Protein AF-A0AAN6S2W6-F1 (afdb_monomer_lite)

Radius of gyration: 15.95 Å; chains: 1; bounding box: 46×33×33 Å

Structure (mmCIF, N/CA/C/O backbone):
data_AF-A0AAN6S2W6-F1
#
_entry.id   AF-A0AAN6S2W6-F1
#
loop_
_atom_site.group_PDB
_atom_site.id
_atom_site.type_symbol
_atom_site.label_atom_id
_atom_site.label_alt_id
_atom_site.label_comp_id
_atom_site.label_asym_id
_atom_site.label_entity_id
_atom_site.label_seq_id
_atom_site.pdbx_PDB_ins_code
_atom_site.Cartn_x
_atom_site.Cartn_y
_atom_site.Cartn_z
_atom_site.occupancy
_atom_site.B_iso_or_equiv
_atom_site.auth_seq_id
_atom_site.auth_comp_id
_atom_site.auth_asym_id
_atom_site.auth_atom_id
_atom_site.pdbx_PDB_model_num
ATOM 1 N N . ASP A 1 1 ? 25.307 -10.971 0.364 1.00 81.75 1 ASP A N 1
ATOM 2 C CA . ASP A 1 1 ? 24.710 -11.978 -0.545 1.00 81.75 1 ASP A CA 1
ATOM 3 C C . ASP A 1 1 ? 23.192 -12.125 -0.467 1.00 81.75 1 ASP A C 1
ATOM 5 O O . ASP A 1 1 ? 22.608 -12.411 -1.505 1.00 81.75 1 ASP A O 1
ATOM 9 N N . LYS A 1 2 ? 22.529 -11.879 0.680 1.00 91.19 2 LYS A N 1
ATOM 10 C CA . LYS A 1 2 ? 21.053 -11.946 0.783 1.00 91.19 2 LYS A CA 1
ATOM 11 C C . LYS A 1 2 ? 20.327 -11.049 -0.227 1.00 91.19 2 LYS A C 1
ATOM 13 O O . LYS A 1 2 ? 19.412 -11.521 -0.883 1.00 91.19 2 LYS A O 1
ATOM 18 N N . ASP A 1 3 ? 20.779 -9.812 -0.416 1.00 88.06 3 ASP A N 1
ATOM 19 C CA . ASP A 1 3 ? 20.114 -8.864 -1.325 1.00 88.06 3 ASP A CA 1
ATOM 20 C C . ASP A 1 3 ? 20.130 -9.340 -2.785 1.00 88.06 3 ASP A C 1
ATOM 22 O O . ASP A 1 3 ? 19.119 -9.271 -3.476 1.00 88.06 3 ASP A O 1
ATOM 26 N N . LYS A 1 4 ? 21.254 -9.918 -3.237 1.00 90.81 4 LYS A N 1
ATOM 27 C CA . LYS A 1 4 ? 21.369 -10.527 -4.575 1.00 90.81 4 LYS A CA 1
ATOM 28 C C . LYS A 1 4 ? 20.423 -11.718 -4.732 1.00 90.81 4 LYS A C 1
ATOM 30 O O . LYS A 1 4 ? 19.853 -11.927 -5.801 1.00 90.81 4 LYS A O 1
ATOM 35 N N . TRP A 1 5 ? 20.272 -12.505 -3.667 1.00 94.94 5 TRP A N 1
ATOM 36 C CA . TRP A 1 5 ? 19.363 -13.644 -3.659 1.00 94.94 5 TRP A CA 1
ATOM 37 C C . TRP A 1 5 ? 17.897 -13.198 -3.698 1.00 94.94 5 TRP A C 1
ATOM 39 O O . TRP A 1 5 ? 17.139 -13.737 -4.493 1.00 94.94 5 TRP A O 1
ATOM 49 N N . ILE A 1 6 ? 17.519 -12.162 -2.939 1.00 93.00 6 ILE A N 1
ATOM 50 C CA . ILE A 1 6 ? 16.176 -11.555 -2.983 1.00 93.00 6 ILE A CA 1
ATOM 51 C C . ILE A 1 6 ? 15.853 -11.048 -4.393 1.00 93.00 6 ILE A C 1
ATOM 53 O O . ILE A 1 6 ? 14.763 -11.306 -4.902 1.00 93.00 6 ILE A O 1
ATOM 57 N N . ASP A 1 7 ? 16.803 -10.373 -5.042 1.00 93.62 7 ASP A N 1
ATOM 58 C CA . ASP A 1 7 ? 16.626 -9.862 -6.405 1.00 93.62 7 ASP A CA 1
ATOM 59 C C . ASP A 1 7 ? 16.480 -10.989 -7.446 1.00 93.62 7 ASP A C 1
ATOM 61 O O . ASP A 1 7 ? 15.653 -10.911 -8.353 1.00 93.62 7 ASP A O 1
ATOM 65 N N . THR A 1 8 ? 17.213 -12.091 -7.271 1.00 95.62 8 THR A N 1
ATOM 66 C CA . THR A 1 8 ? 17.069 -13.281 -8.125 1.00 95.62 8 THR A CA 1
ATOM 67 C C . THR A 1 8 ? 15.720 -13.971 -7.900 1.00 95.62 8 THR A C 1
ATOM 69 O O . THR A 1 8 ? 15.013 -14.310 -8.853 1.00 95.62 8 THR A O 1
ATOM 72 N N . GLU A 1 9 ? 15.341 -14.181 -6.640 1.00 96.56 9 GLU A N 1
ATOM 73 C CA . GLU A 1 9 ? 14.134 -14.924 -6.281 1.00 96.56 9 GLU A CA 1
ATOM 74 C C . GLU A 1 9 ? 12.860 -14.174 -6.649 1.00 96.56 9 GLU A C 1
ATOM 76 O O . GLU A 1 9 ? 11.941 -14.797 -7.178 1.00 96.56 9 GLU A O 1
ATOM 81 N N . ARG A 1 10 ? 12.791 -12.848 -6.466 1.00 95.44 10 ARG A N 1
ATOM 82 C CA . ARG A 1 10 ? 11.589 -12.093 -6.864 1.00 95.44 10 ARG A CA 1
ATOM 83 C C . ARG A 1 10 ? 11.277 -12.264 -8.354 1.00 95.44 10 ARG A C 1
ATOM 85 O O . ARG A 1 10 ? 10.109 -12.361 -8.709 1.00 95.44 10 ARG A O 1
ATOM 92 N N . LEU A 1 11 ? 12.299 -12.350 -9.215 1.00 97.25 11 LEU A N 1
ATOM 93 C CA . LEU A 1 11 ? 12.127 -12.538 -10.659 1.00 97.25 11 LEU A CA 1
ATOM 94 C C . LEU A 1 11 ? 11.703 -13.969 -10.989 1.00 97.25 11 LEU A C 1
ATOM 96 O O . LEU A 1 11 ? 10.827 -14.175 -11.830 1.00 97.25 11 LEU A O 1
ATOM 100 N N . ARG A 1 12 ? 12.274 -14.960 -10.294 1.00 97.69 12 ARG A N 1
ATOM 101 C CA . ARG A 1 12 ? 11.858 -16.363 -10.417 1.00 97.69 12 ARG A CA 1
ATOM 102 C C . ARG A 1 12 ? 10.387 -16.538 -10.031 1.00 97.69 12 ARG A C 1
ATOM 104 O O . ARG A 1 12 ? 9.634 -17.132 -10.800 1.00 97.69 12 ARG A O 1
ATOM 111 N N . TRP A 1 13 ? 9.972 -16.000 -8.886 1.00 97.75 13 TRP A N 1
ATOM 112 C CA . TRP A 1 13 ? 8.587 -16.088 -8.419 1.00 97.75 13 TRP A CA 1
ATOM 113 C C . TRP A 1 13 ? 7.627 -15.287 -9.294 1.00 97.75 13 TRP A C 1
ATOM 115 O O . TRP A 1 13 ? 6.559 -15.791 -9.630 1.00 97.75 13 TRP A O 1
ATOM 125 N N . ALA A 1 14 ? 8.023 -14.094 -9.739 1.00 97.12 14 ALA A N 1
ATOM 126 C CA . ALA A 1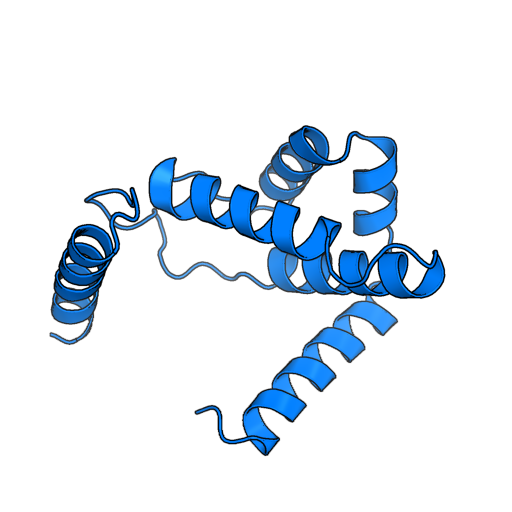 14 ? 7.236 -13.313 -10.685 1.00 97.12 14 ALA A CA 1
ATOM 127 C C . ALA A 1 14 ? 6.999 -14.071 -11.996 1.00 97.12 14 ALA A C 1
ATOM 129 O O . ALA A 1 14 ? 5.863 -14.159 -12.454 1.00 97.12 14 ALA A O 1
ATOM 130 N N . SER A 1 15 ? 8.040 -14.696 -12.556 1.00 97.50 15 SER A N 1
ATOM 131 C CA . SER A 1 15 ? 7.901 -15.537 -13.747 1.00 97.50 15 SER A CA 1
ATOM 132 C C . SER A 1 15 ? 7.017 -16.759 -13.493 1.00 97.50 15 SER A C 1
ATOM 134 O O . SER A 1 15 ? 6.203 -17.092 -14.351 1.00 97.50 15 SER A O 1
ATOM 136 N N . HIS A 1 16 ? 7.151 -17.413 -12.336 1.00 98.25 16 HIS A N 1
ATOM 137 C CA . HIS A 1 16 ? 6.365 -18.598 -11.989 1.00 98.25 16 HIS A CA 1
ATOM 138 C C . HIS A 1 16 ? 4.867 -18.292 -11.842 1.00 98.25 16 HIS A C 1
ATOM 140 O O . HIS A 1 16 ? 4.036 -19.051 -12.333 1.00 98.25 16 HIS A O 1
ATOM 146 N N . PHE A 1 17 ? 4.526 -17.173 -11.200 1.00 97.38 17 PHE A N 1
ATOM 147 C CA . PHE A 1 17 ? 3.141 -16.760 -10.955 1.00 97.38 17 PHE A CA 1
ATOM 148 C C . PHE A 1 17 ? 2.563 -15.834 -12.039 1.00 97.38 17 PHE A C 1
ATOM 150 O O . PHE A 1 17 ? 1.417 -15.410 -11.924 1.00 97.38 17 PHE A O 1
ATOM 157 N N . GLY A 1 18 ? 3.329 -15.506 -13.086 1.00 96.38 18 GLY A N 1
ATOM 158 C CA . GLY A 1 18 ? 2.884 -14.606 -14.155 1.00 96.38 18 GLY A CA 1
ATOM 159 C C . GLY A 1 18 ? 2.674 -13.155 -13.704 1.00 96.38 18 GLY A C 1
ATOM 160 O O . GLY A 1 18 ? 1.831 -12.458 -14.263 1.00 96.38 18 GLY A O 1
ATOM 161 N N . ILE A 1 19 ? 3.418 -12.693 -12.693 1.00 96.38 19 ILE A N 1
ATOM 162 C CA . ILE A 1 19 ? 3.331 -11.321 -12.175 1.00 96.38 19 ILE A CA 1
ATOM 163 C C . ILE A 1 19 ? 4.285 -10.414 -12.972 1.00 96.38 19 ILE A C 1
ATOM 165 O O . ILE A 1 19 ? 5.486 -10.687 -13.006 1.00 96.38 19 ILE A O 1
ATOM 169 N N . PRO A 1 20 ? 3.811 -9.316 -13.587 1.00 96.06 20 PRO A N 1
ATOM 170 C CA . PRO A 1 20 ? 4.594 -8.534 -14.548 1.00 96.06 20 PRO A CA 1
ATOM 171 C C . PRO A 1 20 ? 5.541 -7.505 -13.897 1.00 96.06 20 PRO A C 1
ATOM 173 O O . PRO A 1 20 ? 5.604 -6.364 -14.342 1.00 96.06 20 PRO A O 1
ATOM 176 N N . ILE A 1 21 ? 6.271 -7.858 -12.833 1.00 96.06 21 ILE A N 1
ATOM 177 C CA . ILE A 1 21 ? 7.196 -6.907 -12.181 1.00 96.06 21 ILE A CA 1
ATOM 178 C C . ILE A 1 21 ? 8.406 -6.579 -13.076 1.00 96.06 21 ILE A C 1
ATOM 180 O O . ILE A 1 21 ? 8.842 -7.413 -13.874 1.00 96.06 21 ILE A O 1
ATOM 184 N N . THR A 1 22 ? 9.001 -5.394 -12.915 1.00 95.62 22 THR A N 1
ATOM 185 C CA . THR A 1 22 ? 10.191 -4.990 -13.681 1.00 95.62 22 THR A CA 1
ATOM 186 C C . THR A 1 22 ? 11.431 -5.805 -13.343 1.00 95.62 22 THR A C 1
ATOM 188 O O . THR A 1 22 ? 11.599 -6.298 -12.223 1.00 95.62 22 THR A O 1
ATOM 191 N N . GLN A 1 23 ? 12.348 -5.903 -14.309 1.00 94.81 23 GLN A N 1
ATOM 192 C CA . GLN A 1 23 ? 13.636 -6.560 -14.100 1.00 94.81 23 GLN A CA 1
ATOM 193 C C . GLN A 1 23 ? 14.519 -5.809 -13.116 1.00 94.81 23 GLN A C 1
ATOM 195 O O . GLN A 1 23 ? 15.227 -6.454 -12.357 1.00 94.81 23 GLN A O 1
ATOM 200 N N . GLU A 1 24 ? 14.474 -4.481 -13.079 1.00 93.56 24 GLU A N 1
ATOM 201 C CA . GLU A 1 24 ? 15.203 -3.703 -12.084 1.00 93.56 24 GLU A CA 1
ATOM 202 C C . GLU A 1 24 ? 14.383 -3.532 -10.810 1.00 93.56 24 GLU A C 1
ATOM 204 O O . GLU A 1 24 ? 13.156 -3.394 -10.844 1.00 93.56 24 GLU A O 1
ATOM 209 N N . MET A 1 25 ? 15.085 -3.448 -9.681 1.00 90.25 25 MET A N 1
ATOM 210 C CA . MET A 1 25 ? 14.481 -2.991 -8.439 1.00 90.25 25 MET A CA 1
ATOM 211 C C . MET A 1 25 ? 13.920 -1.568 -8.602 1.00 90.25 25 MET A C 1
ATOM 213 O O . MET A 1 25 ? 14.514 -0.722 -9.296 1.00 90.25 25 MET A O 1
ATOM 217 N N . PRO A 1 26 ? 12.794 -1.256 -7.938 1.00 88.62 26 PRO A N 1
ATOM 218 C CA . PRO A 1 26 ? 12.352 0.119 -7.803 1.00 88.62 26 PRO A CA 1
ATOM 219 C C . PRO A 1 26 ? 13.467 0.989 -7.198 1.00 88.62 26 PRO A C 1
ATOM 221 O O . PRO A 1 26 ? 14.226 0.523 -6.340 1.00 88.62 26 PRO A O 1
ATOM 224 N N . PRO A 1 27 ? 13.601 2.253 -7.631 1.00 82.75 27 PRO A N 1
ATOM 225 C CA . PRO A 1 27 ? 14.604 3.146 -7.066 1.00 82.75 27 PRO A CA 1
ATOM 226 C C . PRO A 1 27 ? 14.384 3.321 -5.554 1.00 82.75 27 PRO A C 1
ATOM 228 O O . PRO A 1 27 ? 13.246 3.427 -5.094 1.00 82.75 27 PRO A O 1
ATOM 231 N N . ASN A 1 28 ? 15.481 3.381 -4.791 1.00 84.62 28 ASN A N 1
ATOM 232 C CA . ASN A 1 28 ? 15.491 3.540 -3.328 1.00 84.62 28 ASN A CA 1
ATOM 233 C C . ASN A 1 28 ? 14.758 2.428 -2.554 1.00 84.62 28 ASN A C 1
ATOM 235 O O . ASN A 1 28 ? 14.156 2.685 -1.512 1.00 84.62 28 ASN A O 1
ATOM 239 N N . PHE A 1 29 ? 14.782 1.194 -3.060 1.00 88.19 29 PHE A N 1
ATOM 240 C CA . PHE A 1 29 ? 14.177 0.063 -2.366 1.00 88.19 29 PHE A CA 1
ATOM 241 C C . PHE A 1 29 ? 14.997 -0.387 -1.134 1.00 88.19 29 PHE A C 1
ATOM 243 O O . PHE A 1 29 ? 16.212 -0.548 -1.262 1.00 88.19 29 PHE A O 1
ATOM 250 N N . PRO A 1 30 ? 14.354 -0.687 0.016 1.00 90.75 30 PRO A N 1
ATOM 251 C CA . PRO A 1 30 ? 12.931 -0.489 0.308 1.00 90.75 30 PRO A CA 1
ATOM 252 C C . PRO A 1 30 ? 12.628 0.954 0.773 1.00 90.75 30 PRO A C 1
ATOM 254 O O . PRO A 1 30 ? 13.336 1.479 1.635 1.00 90.75 30 PRO A O 1
ATOM 257 N N . PRO A 1 31 ? 11.560 1.601 0.266 1.00 94.69 31 PRO A N 1
ATOM 258 C CA . PRO A 1 31 ? 11.164 2.927 0.720 1.00 94.69 31 PRO A CA 1
ATOM 259 C C . PRO A 1 31 ? 10.372 2.858 2.032 1.00 94.69 31 PRO A C 1
ATOM 261 O O . PRO A 1 31 ? 9.741 1.851 2.352 1.00 94.69 31 PRO A O 1
ATOM 264 N N . LEU A 1 32 ? 10.317 3.974 2.762 1.00 95.50 32 LEU A N 1
ATOM 265 C CA . LEU A 1 32 ? 9.420 4.120 3.909 1.00 95.50 32 LEU A CA 1
ATOM 266 C C . LEU A 1 32 ? 7.958 4.206 3.433 1.00 95.50 32 LEU A C 1
ATOM 268 O O . LEU A 1 32 ? 7.540 5.215 2.871 1.00 95.50 32 LEU A O 1
ATOM 272 N N . THR A 1 33 ? 7.157 3.175 3.703 1.00 96.00 33 THR A N 1
ATOM 273 C CA . THR A 1 33 ? 5.757 3.063 3.240 1.00 96.00 33 THR A CA 1
ATOM 274 C C . THR A 1 33 ? 4.724 3.646 4.209 1.00 96.00 33 THR A C 1
ATOM 276 O O . THR A 1 33 ? 3.524 3.473 4.013 1.00 96.00 33 THR A O 1
ATOM 279 N N . LEU A 1 34 ? 5.152 4.365 5.252 1.00 95.62 34 LEU A N 1
ATOM 280 C CA . LEU A 1 34 ? 4.283 4.809 6.349 1.00 95.62 34 LEU A CA 1
ATOM 281 C C . LEU A 1 34 ? 3.039 5.584 5.879 1.00 95.62 34 LEU A C 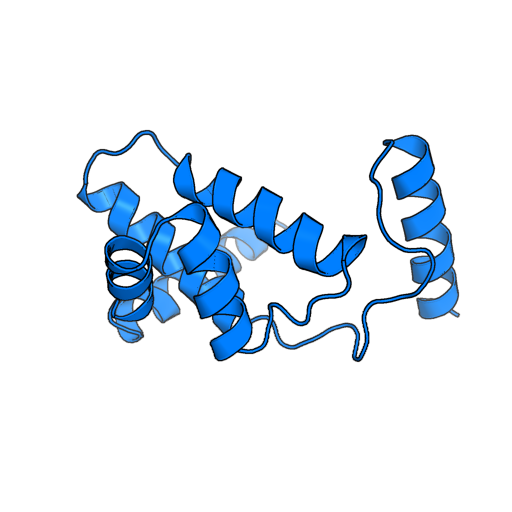1
ATOM 283 O O . LEU A 1 34 ? 1.956 5.380 6.426 1.00 95.62 34 LEU A O 1
ATOM 287 N N . HIS A 1 35 ? 3.182 6.456 4.876 1.00 94.56 35 HIS A N 1
ATOM 288 C CA . HIS A 1 35 ? 2.049 7.195 4.312 1.00 94.56 35 HIS A CA 1
ATOM 289 C C . HIS A 1 35 ? 1.059 6.264 3.612 1.00 94.56 35 HIS A C 1
ATOM 291 O O . HIS A 1 35 ? -0.122 6.315 3.930 1.00 94.56 35 HIS A O 1
ATOM 297 N N . VAL A 1 36 ? 1.544 5.348 2.767 1.00 97.25 36 VAL A N 1
ATOM 298 C CA . VAL A 1 36 ? 0.712 4.335 2.099 1.00 97.25 36 VAL A CA 1
ATOM 299 C C . VAL A 1 36 ? -0.061 3.513 3.127 1.00 97.25 36 VAL A C 1
ATOM 301 O O . VAL A 1 36 ? -1.282 3.427 3.051 1.00 97.25 36 VAL A O 1
ATOM 304 N N . MET A 1 37 ? 0.622 2.971 4.138 1.00 97.56 37 MET A N 1
ATOM 305 C CA . MET A 1 37 ? -0.011 2.099 5.133 1.00 97.56 37 MET A CA 1
ATOM 306 C C . MET A 1 37 ? -1.084 2.822 5.957 1.00 97.56 37 MET A C 1
ATOM 308 O O . MET A 1 37 ? -2.136 2.248 6.240 1.00 97.56 37 MET A O 1
ATOM 312 N N . ARG A 1 38 ? -0.860 4.096 6.309 1.00 97.31 38 ARG A N 1
ATOM 313 C CA . ARG A 1 38 ? -1.877 4.921 6.980 1.00 97.31 38 ARG A CA 1
ATOM 314 C C . ARG A 1 38 ? -3.060 5.216 6.065 1.00 97.31 38 ARG A C 1
ATOM 316 O O . ARG A 1 38 ? -4.193 5.086 6.507 1.00 97.31 38 ARG A O 1
ATOM 323 N N . THR A 1 39 ? -2.817 5.554 4.804 1.00 97.25 39 THR A N 1
ATOM 324 C CA . THR A 1 39 ? -3.879 5.809 3.823 1.00 97.25 39 THR A CA 1
ATOM 325 C C . THR A 1 39 ? -4.759 4.577 3.593 1.00 97.25 39 THR A C 1
ATOM 327 O O . THR A 1 39 ? -5.976 4.707 3.520 1.00 97.25 39 THR A O 1
ATOM 330 N N . LEU A 1 40 ? -4.181 3.371 3.567 1.00 97.00 40 LEU A N 1
ATOM 331 C CA . LEU A 1 40 ? -4.955 2.126 3.485 1.00 97.00 40 LEU A CA 1
ATOM 332 C C . LEU A 1 40 ? -5.795 1.874 4.751 1.00 97.00 40 LEU A C 1
ATOM 334 O O . LEU A 1 40 ? -6.943 1.451 4.642 1.00 97.00 40 LEU A O 1
ATOM 338 N N . CYS A 1 41 ? -5.268 2.191 5.940 1.00 96.69 41 CYS A N 1
ATOM 339 C CA . CYS A 1 41 ? -6.042 2.125 7.186 1.00 96.69 41 CYS A CA 1
ATOM 340 C C . CYS A 1 41 ? -7.186 3.155 7.216 1.00 96.69 41 CYS A C 1
ATOM 342 O O . CYS A 1 41 ? -8.264 2.844 7.711 1.00 96.69 41 CYS A O 1
ATOM 344 N N . ALA A 1 42 ? -6.966 4.363 6.688 1.00 96.12 42 ALA A N 1
ATOM 345 C CA . ALA A 1 42 ? -7.996 5.396 6.557 1.00 96.12 42 ALA A CA 1
ATOM 346 C C . ALA A 1 42 ? -9.124 4.961 5.618 1.00 96.12 42 ALA A C 1
ATOM 348 O O . ALA A 1 42 ? -10.300 5.077 5.955 1.00 96.12 42 ALA A O 1
ATOM 349 N N . LEU A 1 43 ? -8.763 4.372 4.478 1.00 95.19 43 LEU A N 1
ATOM 350 C CA . LEU A 1 43 ? -9.720 3.801 3.540 1.00 95.19 43 LEU A CA 1
ATOM 351 C C . LEU A 1 43 ? -10.559 2.696 4.202 1.00 95.19 43 LEU A C 1
ATOM 353 O O . LEU A 1 43 ? -11.784 2.742 4.129 1.00 95.19 43 LEU A O 1
ATOM 357 N N . GLU A 1 44 ? -9.926 1.742 4.895 1.00 93.00 44 GLU A N 1
ATOM 358 C CA . GLU A 1 44 ? -10.648 0.681 5.614 1.00 93.00 44 GLU A CA 1
ATOM 359 C C . GLU A 1 44 ? -11.572 1.255 6.703 1.00 93.00 44 GLU A C 1
ATOM 361 O O . GLU A 1 44 ? -12.697 0.782 6.881 1.00 93.00 44 GLU A O 1
ATOM 366 N N . HIS A 1 45 ? -11.120 2.293 7.415 1.00 91.62 45 HIS A N 1
ATOM 367 C CA . HIS A 1 45 ? -11.910 2.964 8.443 1.00 91.62 45 HIS A CA 1
ATOM 368 C C . HIS A 1 45 ? -13.191 3.588 7.870 1.00 91.62 45 HIS A C 1
ATOM 370 O O . HIS A 1 45 ? -14.271 3.367 8.419 1.00 91.62 45 HIS A O 1
ATOM 376 N N . LEU A 1 46 ? -13.088 4.302 6.747 1.00 91.75 46 LEU A N 1
ATOM 377 C CA . LEU A 1 46 ? -14.231 4.907 6.053 1.00 91.75 46 LEU A CA 1
ATOM 378 C C . LEU A 1 46 ? -15.205 3.858 5.497 1.00 91.75 46 LEU A C 1
ATOM 380 O O . LEU A 1 46 ? -16.427 4.004 5.604 1.00 91.75 46 LEU A O 1
ATOM 384 N N . ASP A 1 47 ? -14.683 2.774 4.926 1.00 91.12 47 ASP A N 1
ATOM 385 C CA . ASP A 1 47 ? -15.516 1.693 4.389 1.00 91.12 47 ASP A CA 1
ATOM 386 C C . ASP A 1 47 ? -16.312 0.997 5.503 1.00 91.12 47 ASP A C 1
ATOM 388 O O . ASP A 1 47 ? -17.497 0.703 5.334 1.00 91.12 47 ASP A O 1
ATOM 392 N N . ALA A 1 48 ? -15.698 0.810 6.677 1.00 87.25 48 ALA A N 1
ATOM 393 C CA . ALA A 1 48 ? -16.368 0.244 7.845 1.00 87.25 48 ALA A CA 1
ATOM 394 C C . ALA A 1 48 ? -17.519 1.124 8.368 1.00 87.25 48 ALA A C 1
ATOM 396 O O . ALA A 1 48 ? -18.497 0.592 8.893 1.00 87.25 48 ALA A O 1
ATOM 397 N N . GLN A 1 49 ? -17.429 2.450 8.220 1.00 84.38 49 GLN A N 1
ATOM 398 C CA . GLN A 1 49 ? -18.485 3.382 8.634 1.00 84.38 49 GLN A CA 1
ATOM 399 C C . GLN A 1 49 ? -19.639 3.477 7.624 1.00 84.38 49 GLN A C 1
ATOM 401 O O . GLN A 1 49 ? -20.785 3.688 8.015 1.00 84.38 49 GLN A O 1
ATOM 406 N N . SER A 1 50 ? -19.345 3.332 6.331 1.00 80.69 50 SER A N 1
ATOM 407 C CA . SER A 1 50 ? -20.306 3.553 5.238 1.00 80.69 50 SER A CA 1
ATOM 408 C C . SER A 1 50 ? -21.151 2.326 4.871 1.00 80.69 50 SER A C 1
ATOM 410 O O . SER A 1 50 ? -22.082 2.445 4.077 1.00 80.69 50 SER A O 1
ATOM 412 N N . GLY A 1 51 ? -20.855 1.147 5.431 1.00 74.06 51 GLY A N 1
ATOM 413 C CA . GLY A 1 51 ? -21.558 -0.100 5.094 1.00 74.06 51 GLY A CA 1
ATOM 414 C C . GLY A 1 51 ? -21.211 -0.654 3.706 1.00 74.06 51 GLY A C 1
ATOM 415 O O . GLY A 1 51 ? -21.907 -1.540 3.207 1.00 74.06 51 GLY A O 1
ATOM 416 N N . THR A 1 52 ? -20.142 -0.143 3.089 1.00 71.19 52 THR A N 1
ATOM 417 C CA . THR A 1 52 ? -19.579 -0.635 1.823 1.00 71.19 52 THR A CA 1
ATOM 418 C C . THR A 1 52 ? -19.154 -2.106 1.973 1.00 71.19 52 THR A C 1
ATOM 420 O O . THR A 1 52 ? -18.684 -2.487 3.054 1.00 71.19 52 THR A O 1
ATOM 423 N N . PRO A 1 53 ? -19.292 -2.964 0.935 1.00 71.25 53 PRO A N 1
ATOM 424 C CA . PRO A 1 53 ? -18.781 -4.330 0.975 1.00 71.25 53 PRO A CA 1
ATOM 425 C C . PRO A 1 53 ? -17.335 -4.367 1.465 1.00 71.25 53 PRO A C 1
ATOM 427 O O . PRO A 1 53 ? -16.479 -3.610 0.999 1.00 71.25 53 PRO A O 1
ATOM 430 N N . ARG A 1 54 ? -17.076 -5.243 2.441 1.00 74.00 54 ARG A N 1
ATOM 431 C CA . ARG A 1 54 ? -15.798 -5.282 3.151 1.00 74.00 54 ARG A CA 1
ATOM 432 C C . ARG A 1 54 ? -14.647 -5.390 2.144 1.00 74.00 54 ARG A C 1
ATOM 434 O O . ARG A 1 54 ? -14.572 -6.367 1.409 1.00 74.00 54 ARG A O 1
ATOM 441 N N . GLN A 1 55 ? -13.741 -4.414 2.181 1.00 85.25 55 GLN A N 1
ATOM 442 C CA . GLN A 1 55 ? -12.446 -4.404 1.488 1.00 85.25 55 GLN A CA 1
ATOM 443 C C . GLN A 1 55 ? -12.460 -4.198 -0.040 1.00 85.25 55 GLN A C 1
ATOM 445 O O . GLN A 1 55 ? -11.391 -4.286 -0.637 1.00 85.25 55 GLN A O 1
ATOM 450 N N . GLU A 1 56 ? -13.578 -3.852 -0.690 1.00 91.06 56 GLU A N 1
ATOM 451 C CA . GLU A 1 56 ? -13.582 -3.632 -2.153 1.00 91.06 56 GLU A CA 1
ATOM 452 C C . GLU A 1 56 ? -12.601 -2.524 -2.581 1.00 91.06 56 GLU A C 1
ATOM 454 O O . GLU A 1 56 ? -11.714 -2.742 -3.413 1.00 91.06 56 GLU A O 1
ATOM 459 N N . ARG A 1 57 ? -12.704 -1.334 -1.971 1.00 93.94 57 ARG A N 1
ATOM 460 C CA . ARG A 1 57 ? -11.789 -0.222 -2.272 1.00 93.94 57 ARG A CA 1
ATOM 461 C C . ARG A 1 57 ? -10.368 -0.533 -1.807 1.00 9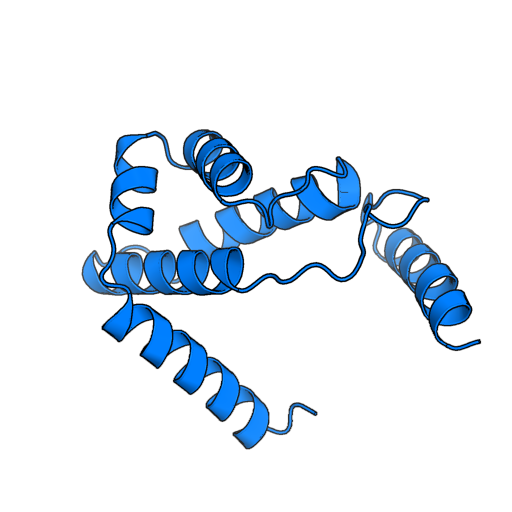3.94 57 ARG A C 1
ATOM 463 O O . ARG A 1 57 ? -9.420 -0.111 -2.462 1.00 93.94 57 ARG A O 1
ATOM 470 N N . LEU A 1 58 ? -10.204 -1.299 -0.726 1.00 95.38 58 LEU A N 1
ATOM 471 C CA . LEU A 1 58 ? -8.887 -1.682 -0.216 1.00 95.38 58 LEU A CA 1
ATOM 472 C C . LEU A 1 58 ? -8.147 -2.557 -1.231 1.00 95.38 58 LEU A C 1
ATOM 474 O O . LEU A 1 58 ? -7.005 -2.256 -1.573 1.00 95.38 58 LEU A O 1
ATOM 478 N N . VAL A 1 59 ? -8.810 -3.594 -1.750 1.00 95.69 59 VAL A N 1
ATOM 479 C CA . VAL A 1 59 ? -8.255 -4.482 -2.782 1.00 95.69 59 VAL A CA 1
ATOM 480 C C . VAL A 1 59 ? -7.929 -3.684 -4.041 1.00 95.69 59 VAL A C 1
ATOM 482 O O . VAL A 1 59 ? -6.807 -3.756 -4.533 1.00 95.69 59 VAL A O 1
ATOM 485 N N . ARG A 1 60 ? -8.846 -2.822 -4.498 1.00 96.31 60 ARG A N 1
ATOM 486 C CA . ARG A 1 60 ? -8.613 -1.972 -5.674 1.00 96.31 60 ARG A CA 1
ATOM 487 C C . ARG A 1 60 ? -7.428 -1.013 -5.497 1.00 96.31 60 ARG A C 1
ATOM 489 O O . ARG A 1 60 ? -6.685 -0.778 -6.449 1.00 96.31 60 ARG A O 1
ATOM 496 N N . ALA A 1 61 ? -7.238 -0.459 -4.298 1.00 97.62 61 ALA A N 1
ATOM 497 C CA . ALA A 1 61 ? -6.077 0.369 -3.981 1.00 97.62 61 ALA A CA 1
ATOM 498 C C . ALA A 1 61 ? -4.781 -0.453 -3.983 1.00 97.62 61 ALA A C 1
ATOM 500 O O . ALA A 1 61 ? -3.783 0.002 -4.537 1.00 97.62 61 ALA A O 1
ATOM 501 N N . LEU A 1 62 ? -4.790 -1.653 -3.396 1.00 97.56 62 LEU A N 1
ATOM 502 C CA . LEU A 1 62 ? -3.632 -2.547 -3.379 1.00 97.56 62 LEU A CA 1
ATOM 503 C C . LEU A 1 62 ? -3.230 -2.964 -4.797 1.00 97.56 62 LEU A C 1
ATOM 505 O O . LEU A 1 62 ? -2.074 -2.758 -5.160 1.00 97.56 62 LEU A O 1
ATOM 509 N N . ASP A 1 63 ? -4.168 -3.447 -5.613 1.00 97.19 63 ASP A N 1
ATOM 510 C CA . ASP A 1 63 ? -3.914 -3.843 -7.005 1.00 97.19 63 ASP A CA 1
ATOM 511 C C . ASP A 1 63 ? -3.266 -2.703 -7.798 1.00 97.19 63 ASP A C 1
ATOM 513 O O . ASP A 1 63 ? -2.230 -2.882 -8.446 1.00 97.19 63 ASP A O 1
ATOM 517 N N . HIS A 1 64 ? -3.837 -1.497 -7.687 1.00 98.12 64 HIS A N 1
ATOM 518 C CA . HIS A 1 64 ? -3.305 -0.311 -8.350 1.00 98.12 64 HIS A CA 1
ATOM 519 C C . HIS A 1 64 ? -1.905 0.035 -7.841 1.00 98.12 64 HIS A C 1
ATOM 521 O O . HIS A 1 64 ? -0.966 0.128 -8.626 1.00 98.12 64 HIS A O 1
ATOM 527 N N . LEU A 1 65 ? -1.720 0.199 -6.529 1.00 97.69 65 LEU A N 1
ATOM 528 C CA . LEU A 1 65 ? -0.447 0.656 -5.964 1.00 97.69 65 LEU A CA 1
ATOM 529 C C . LEU A 1 65 ? 0.688 -0.357 -6.164 1.00 97.69 65 LEU A C 1
ATOM 531 O O . LEU A 1 65 ? 1.822 0.064 -6.412 1.00 97.69 65 LEU A O 1
ATOM 535 N N . PHE A 1 66 ? 0.402 -1.663 -6.112 1.00 96.44 66 PHE A N 1
ATOM 536 C CA . PHE A 1 66 ? 1.382 -2.702 -6.432 1.00 96.44 66 PHE A CA 1
ATOM 537 C C . PHE A 1 66 ? 1.788 -2.652 -7.903 1.00 96.44 66 PHE A C 1
ATOM 539 O O . PHE A 1 66 ? 2.988 -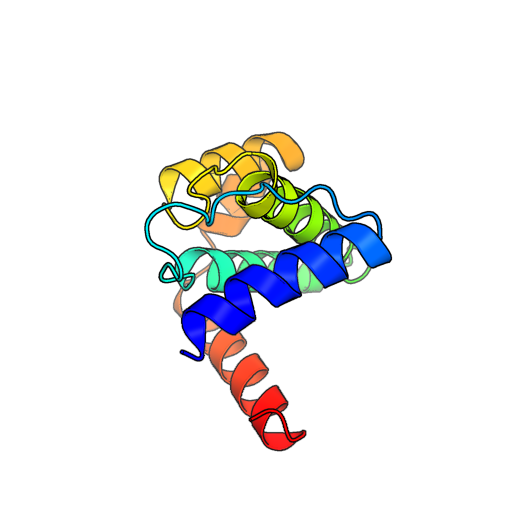2.663 -8.180 1.00 96.44 66 PHE A O 1
ATOM 546 N N . ALA A 1 67 ? 0.832 -2.531 -8.830 1.00 97.19 67 ALA A N 1
ATOM 547 C CA . ALA A 1 67 ? 1.139 -2.390 -10.252 1.00 97.19 67 ALA A CA 1
ATOM 548 C C . ALA A 1 67 ? 1.988 -1.135 -10.512 1.00 97.19 67 ALA A C 1
ATOM 550 O O . ALA A 1 67 ? 3.085 -1.219 -11.066 1.00 97.19 67 ALA A O 1
ATOM 551 N N . ARG A 1 68 ? 1.556 0.024 -10.005 1.00 97.12 68 ARG A N 1
ATOM 552 C CA . ARG A 1 68 ? 2.288 1.285 -10.190 1.00 97.12 68 ARG A CA 1
ATOM 553 C C . ARG A 1 68 ? 3.711 1.217 -9.633 1.00 97.12 68 ARG A C 1
ATOM 555 O O . ARG A 1 68 ? 4.632 1.738 -10.256 1.00 97.12 68 ARG A O 1
ATOM 562 N N . TYR A 1 69 ? 3.917 0.567 -8.489 1.00 96.12 69 TYR A N 1
ATOM 563 C CA . TYR A 1 69 ? 5.238 0.484 -7.870 1.00 96.12 69 TYR A CA 1
ATOM 564 C C . TYR A 1 69 ? 6.150 -0.568 -8.520 1.00 96.12 69 TYR A C 1
ATOM 566 O O . TYR A 1 69 ? 7.283 -0.254 -8.885 1.00 96.12 69 TYR A O 1
ATOM 574 N N . TRP A 1 70 ? 5.673 -1.806 -8.676 1.00 96.00 70 TRP A N 1
ATOM 575 C CA . TRP A 1 70 ? 6.493 -2.940 -9.121 1.00 96.00 70 TRP A CA 1
ATOM 576 C C . TRP A 1 70 ? 6.568 -3.115 -10.638 1.00 96.00 70 TRP A C 1
ATOM 578 O O . TRP A 1 70 ? 7.517 -3.737 -11.109 1.00 96.00 70 TRP A O 1
ATOM 588 N N . VAL A 1 71 ? 5.596 -2.597 -11.393 1.00 95.88 71 VAL A N 1
ATOM 589 C CA . VAL A 1 71 ? 5.530 -2.709 -12.864 1.00 95.88 71 VAL A CA 1
ATOM 590 C C . VAL A 1 71 ? 5.936 -1.392 -13.518 1.00 95.88 71 VAL A C 1
ATOM 592 O O . VAL A 1 71 ? 6.755 -1.371 -14.429 1.00 95.88 71 VAL A O 1
ATOM 595 N N . ASP A 1 72 ? 5.416 -0.273 -13.015 1.00 95.69 72 ASP A N 1
ATOM 596 C CA . ASP A 1 72 ? 5.647 1.038 -13.638 1.00 95.69 72 ASP A CA 1
ATOM 597 C C . ASP A 1 72 ? 6.755 1.855 -12.956 1.00 95.69 72 ASP A C 1
ATOM 599 O O . ASP A 1 72 ? 7.090 2.951 -13.409 1.00 95.69 72 ASP A O 1
ATOM 603 N N . ARG A 1 73 ? 7.330 1.339 -11.858 1.00 95.06 73 ARG A N 1
ATOM 604 C CA . ARG A 1 73 ? 8.406 1.977 -11.072 1.00 95.06 73 ARG A CA 1
ATOM 605 C C . ARG A 1 73 ? 8.056 3.388 -10.580 1.00 95.06 73 ARG A C 1
ATOM 607 O O . ARG A 1 73 ? 8.933 4.234 -10.391 1.00 95.06 73 ARG A O 1
ATOM 614 N N . VAL A 1 74 ? 6.772 3.641 -10.339 1.00 95.69 74 VAL A N 1
ATOM 615 C CA . VAL A 1 74 ? 6.246 4.910 -9.821 1.00 95.69 74 VAL A CA 1
ATOM 616 C C . VAL A 1 74 ? 6.498 4.992 -8.314 1.00 95.69 74 VAL A C 1
ATOM 618 O O . VAL A 1 74 ? 6.176 4.043 -7.598 1.00 95.69 74 VAL A O 1
ATOM 621 N N . PRO A 1 75 ? 7.018 6.110 -7.775 1.00 95.69 75 PRO A N 1
ATOM 622 C CA . PRO A 1 75 ? 7.346 6.233 -6.356 1.00 95.69 75 PRO A CA 1
ATOM 623 C C . PRO A 1 75 ? 6.096 6.513 -5.501 1.00 95.69 75 PRO A C 1
ATOM 625 O O . PRO A 1 75 ? 5.956 7.575 -4.901 1.00 95.69 75 PRO A O 1
ATOM 628 N N . THR A 1 76 ? 5.193 5.536 -5.404 1.00 96.12 76 THR A N 1
ATOM 629 C CA . THR A 1 76 ? 3.904 5.622 -4.685 1.00 96.12 76 THR A CA 1
ATOM 630 C C . THR A 1 76 ? 4.022 5.898 -3.181 1.00 96.12 76 THR A C 1
ATOM 632 O O . THR A 1 76 ? 3.034 6.238 -2.543 1.00 96.12 76 THR A O 1
ATOM 635 N N . HIS A 1 77 ? 5.219 5.792 -2.599 1.00 94.75 77 HIS A N 1
ATOM 636 C CA . HIS A 1 77 ? 5.493 6.179 -1.212 1.00 94.75 77 HIS A CA 1
ATOM 637 C C . HIS A 1 77 ? 5.558 7.703 -1.006 1.00 94.75 77 HIS A C 1
ATOM 639 O O . HIS A 1 77 ? 5.483 8.168 0.132 1.00 94.75 77 HIS A O 1
ATOM 645 N N . GLN A 1 78 ? 5.712 8.484 -2.080 1.00 96.00 78 GLN A N 1
ATOM 646 C CA . GLN A 1 78 ? 5.702 9.944 -2.014 1.00 96.00 78 GLN A CA 1
ATOM 647 C C . GLN A 1 78 ? 4.256 10.450 -1.883 1.00 96.00 78 GLN A C 1
ATOM 649 O O . GLN A 1 78 ? 3.429 10.074 -2.715 1.00 96.00 78 GLN A O 1
ATOM 654 N N . PRO A 1 79 ? 3.934 11.318 -0.903 1.00 95.56 79 PRO A N 1
ATOM 655 C CA . PRO A 1 79 ? 2.555 11.742 -0.635 1.00 95.56 79 PRO A CA 1
ATOM 656 C C . PRO A 1 79 ? 1.801 12.294 -1.851 1.00 95.56 79 PRO A C 1
ATOM 658 O O . PRO A 1 79 ? 0.667 11.894 -2.100 1.00 95.56 79 PRO A O 1
ATOM 661 N N . GLU A 1 80 ? 2.440 13.150 -2.652 1.00 97.25 80 GLU A N 1
ATOM 662 C CA . GLU A 1 80 ? 1.800 13.746 -3.835 1.00 97.25 80 GLU A CA 1
ATOM 663 C C . GLU A 1 80 ? 1.517 12.715 -4.932 1.00 97.25 80 GLU A C 1
ATOM 665 O O . GLU A 1 80 ? 0.477 12.752 -5.589 1.00 97.25 80 GLU A O 1
ATOM 670 N N . VAL A 1 81 ? 2.422 11.747 -5.101 1.00 97.56 81 VAL A N 1
ATOM 671 C CA . VAL A 1 81 ? 2.253 10.655 -6.064 1.00 97.56 81 VAL A CA 1
ATOM 672 C C . VAL A 1 81 ? 1.163 9.702 -5.588 1.00 97.56 81 VAL A C 1
ATOM 674 O O . VAL A 1 81 ? 0.313 9.313 -6.383 1.00 97.56 81 VAL A O 1
ATOM 677 N N . LEU A 1 82 ? 1.132 9.379 -4.292 1.00 97.88 82 LEU A N 1
ATOM 678 C CA . LEU A 1 82 ? 0.065 8.581 -3.691 1.00 97.88 82 LEU A CA 1
ATOM 679 C C . LEU A 1 82 ? -1.302 9.234 -3.912 1.00 97.88 82 LEU A C 1
ATOM 681 O O . LEU A 1 82 ? -2.214 8.571 -4.401 1.00 97.88 82 LEU A O 1
ATOM 685 N N . LYS A 1 83 ? -1.430 10.536 -3.619 1.00 98.19 83 LYS A N 1
ATOM 686 C CA . LYS A 1 83 ? -2.660 11.299 -3.865 1.00 98.19 83 LYS A CA 1
ATOM 687 C C . LYS A 1 83 ? -3.061 11.222 -5.336 1.00 98.19 83 LYS A C 1
ATOM 689 O O . LYS A 1 83 ? -4.190 10.852 -5.636 1.00 98.19 83 LYS A O 1
ATOM 694 N N . ALA A 1 84 ? -2.139 11.515 -6.253 1.00 98.50 84 ALA A N 1
ATOM 695 C CA . ALA A 1 84 ? -2.423 11.483 -7.685 1.00 98.50 84 ALA A CA 1
ATOM 696 C C . ALA A 1 84 ? -2.866 10.092 -8.172 1.00 98.50 84 ALA A C 1
ATOM 698 O O . ALA A 1 84 ? -3.786 9.993 -8.982 1.00 98.50 84 ALA A O 1
ATOM 699 N N . GLU A 1 85 ? -2.236 9.018 -7.691 1.00 98.44 85 GLU A N 1
ATOM 700 C CA . GLU A 1 85 ? -2.596 7.647 -8.063 1.00 98.44 85 GLU A CA 1
ATOM 701 C C . GLU A 1 85 ? -3.950 7.218 -7.473 1.00 98.44 85 GLU A C 1
ATOM 703 O O . GLU A 1 85 ? -4.739 6.594 -8.181 1.00 98.44 85 GLU A O 1
ATOM 708 N N . LEU A 1 86 ? -4.274 7.610 -6.237 1.00 98.31 86 LEU A N 1
ATOM 709 C CA . LEU A 1 86 ? -5.587 7.344 -5.634 1.00 98.31 86 LEU A CA 1
ATOM 710 C C . LEU A 1 86 ? -6.710 8.123 -6.326 1.00 98.31 86 LEU A C 1
ATOM 712 O O . LEU A 1 86 ? -7.758 7.545 -6.619 1.00 98.31 86 LEU A O 1
ATOM 716 N N . THR A 1 87 ? -6.467 9.383 -6.700 1.00 98.44 87 THR A N 1
ATOM 717 C CA . THR A 1 87 ? -7.431 10.194 -7.458 1.00 98.44 87 THR A CA 1
ATOM 718 C C . THR A 1 87 ? -7.811 9.539 -8.786 1.00 98.44 87 THR A C 1
ATOM 720 O O . THR A 1 87 ? -8.969 9.622 -9.190 1.00 98.44 87 THR A O 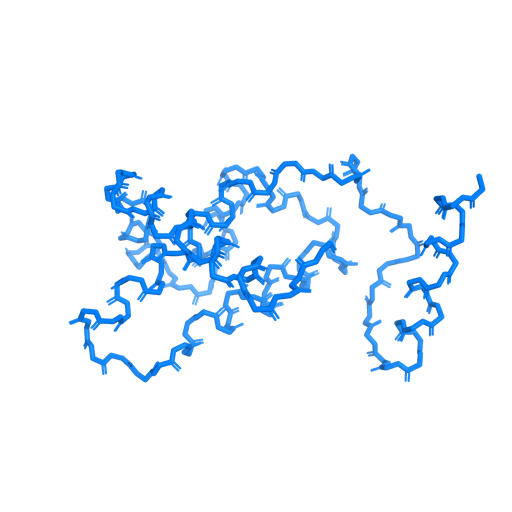1
ATOM 723 N N . LYS A 1 88 ? -6.890 8.835 -9.461 1.00 98.31 88 LYS A N 1
ATOM 724 C CA . LYS A 1 88 ? -7.205 8.120 -10.714 1.00 98.31 88 LYS A CA 1
ATOM 725 C C . LYS A 1 88 ? -8.224 6.999 -10.521 1.00 98.31 88 LYS A C 1
ATOM 727 O O . LYS A 1 88 ? -8.996 6.731 -11.438 1.00 98.31 88 LYS A O 1
ATOM 732 N N . ILE A 1 89 ? -8.215 6.328 -9.369 1.00 97.56 89 ILE A N 1
ATOM 733 C CA . ILE A 1 89 ? -9.085 5.172 -9.121 1.00 97.56 89 ILE A CA 1
ATOM 734 C C . ILE A 1 89 ? -10.352 5.539 -8.339 1.00 97.56 89 ILE A C 1
ATOM 736 O O . ILE A 1 89 ? -11.406 4.959 -8.598 1.00 97.56 89 ILE A O 1
ATOM 740 N N . PHE A 1 90 ? -10.301 6.520 -7.442 1.00 96.62 90 PHE A N 1
ATOM 741 C CA . PHE A 1 90 ? -11.438 6.889 -6.590 1.00 96.62 90 PHE A CA 1
ATOM 742 C C . PHE A 1 90 ? -12.057 8.249 -6.925 1.00 96.62 90 PHE A C 1
ATOM 744 O O . PHE A 1 90 ? -13.139 8.566 -6.439 1.00 96.62 90 PHE A O 1
ATOM 751 N N . GLY A 1 91 ? -11.413 9.046 -7.778 1.00 98.12 91 GLY A N 1
ATOM 752 C CA . GLY A 1 91 ? -11.791 10.438 -8.002 1.00 98.12 91 GLY A CA 1
ATOM 753 C C . GLY A 1 91 ? -11.321 11.355 -6.871 1.00 98.12 91 GLY A C 1
ATOM 754 O O . GLY A 1 91 ? -10.842 10.906 -5.827 1.00 98.12 91 GLY A O 1
ATOM 755 N N . THR A 1 92 ? -11.435 12.663 -7.102 1.00 97.69 92 THR A N 1
ATOM 756 C CA . THR A 1 92 ? -10.928 13.700 -6.191 1.00 97.69 92 THR A CA 1
ATOM 757 C C . THR A 1 92 ? -11.617 13.654 -4.832 1.00 97.69 92 THR A C 1
ATOM 759 O O . THR A 1 92 ? -10.936 13.523 -3.823 1.00 97.69 92 THR A O 1
ATOM 762 N N . GLU A 1 93 ? -12.952 13.671 -4.814 1.00 97.00 93 GLU A N 1
ATOM 763 C CA . GLU A 1 93 ? -13.749 13.752 -3.583 1.00 97.00 93 GLU A CA 1
ATOM 764 C C . GLU A 1 93 ? -13.433 12.606 -2.611 1.00 97.00 93 GLU A C 1
ATOM 766 O O . GLU A 1 93 ? -13.088 12.834 -1.456 1.00 97.00 93 GLU A O 1
ATOM 771 N N . GLN A 1 94 ? -13.469 11.360 -3.091 1.00 94.81 94 GLN A N 1
ATOM 772 C CA . GLN A 1 94 ? -13.177 10.202 -2.245 1.00 94.81 94 GLN A CA 1
ATOM 773 C C . GLN A 1 94 ? -11.718 10.162 -1.788 1.00 94.81 94 GLN A C 1
ATOM 775 O O . GLN A 1 94 ? -11.426 9.668 -0.701 1.00 94.81 94 GLN A O 1
ATOM 780 N N . THR A 1 95 ? -10.792 10.639 -2.622 1.00 97.56 95 THR A N 1
ATOM 781 C CA . THR A 1 95 ? -9.370 10.674 -2.267 1.00 97.56 95 THR A CA 1
ATOM 782 C C . THR A 1 95 ? -9.113 11.701 -1.175 1.00 97.56 95 THR A C 1
ATOM 784 O O . THR A 1 95 ? -8.370 11.416 -0.240 1.00 97.56 95 THR A O 1
ATOM 787 N N . GLU A 1 96 ? -9.744 12.870 -1.260 1.00 96.81 96 GLU A N 1
ATOM 788 C CA . GLU A 1 96 ? -9.666 13.901 -0.225 1.00 96.81 96 GLU A CA 1
ATOM 789 C C . GLU A 1 96 ? -10.242 13.391 1.094 1.00 96.81 96 GLU A C 1
ATOM 791 O O . GLU A 1 96 ? -9.538 13.442 2.098 1.00 96.81 96 GLU A O 1
ATOM 796 N N . GLN A 1 97 ? -11.413 12.746 1.072 1.00 95.38 97 GLN A N 1
ATOM 797 C CA . GLN A 1 97 ? -11.991 12.113 2.264 1.00 95.38 97 GLN A CA 1
ATOM 798 C C . GLN A 1 97 ? -11.024 11.127 2.937 1.00 95.38 97 GLN A C 1
ATOM 800 O O . GLN A 1 97 ? -10.840 11.181 4.148 1.00 95.38 97 GLN A O 1
ATOM 805 N N . ILE A 1 98 ? -10.358 10.252 2.169 1.00 95.69 98 ILE A N 1
ATOM 806 C CA . ILE A 1 98 ? -9.373 9.309 2.729 1.00 95.69 98 ILE A CA 1
ATOM 807 C C . ILE A 1 98 ? -8.182 10.050 3.358 1.00 95.69 98 ILE A C 1
ATOM 809 O O . ILE A 1 98 ? -7.676 9.638 4.402 1.00 95.69 98 ILE A O 1
ATOM 813 N N . LEU A 1 99 ? -7.676 11.096 2.701 1.00 95.06 99 LEU A N 1
ATOM 814 C CA . LEU A 1 99 ? -6.462 11.799 3.130 1.00 95.06 99 LEU A CA 1
ATOM 815 C C . LEU A 1 99 ? -6.701 12.783 4.285 1.00 95.06 99 LEU A C 1
ATOM 817 O O . LEU A 1 99 ? -5.748 13.114 4.992 1.00 95.06 99 LEU A O 1
ATOM 821 N N . GLU A 1 100 ? -7.941 13.230 4.479 1.00 95.19 100 GLU A N 1
ATOM 822 C CA . GLU A 1 100 ? -8.357 14.128 5.563 1.00 95.19 100 GLU A CA 1
ATOM 823 C C . GLU A 1 100 ? -8.703 13.391 6.866 1.00 95.19 100 GLU A C 1
ATOM 825 O O . GLU A 1 100 ? -8.891 14.034 7.904 1.00 95.19 100 GLU A O 1
ATOM 830 N N . GLU A 1 101 ? -8.727 12.053 6.850 1.00 94.69 101 GLU A N 1
ATOM 831 C CA . GLU A 1 101 ? -8.991 11.247 8.040 1.00 94.69 101 GLU A CA 1
ATOM 832 C C . GLU A 1 101 ? -8.042 11.598 9.207 1.00 94.69 101 GLU A C 1
ATOM 834 O O . GLU A 1 101 ? -6.819 11.705 9.028 1.00 94.69 101 GLU A O 1
ATOM 839 N N . PRO A 1 102 ? -8.559 11.739 10.445 1.00 91.44 102 PRO A N 1
ATOM 840 C CA . PRO A 1 102 ? -7.744 12.131 11.586 1.00 91.44 102 PRO A CA 1
ATOM 841 C C . PRO A 1 102 ? -6.571 11.172 11.837 1.00 91.44 102 PRO A C 1
ATOM 843 O O . PRO A 1 102 ? -6.739 9.988 12.135 1.00 91.44 102 PRO A O 1
ATOM 846 N N . VAL A 1 103 ? -5.346 11.706 11.825 1.00 91.69 103 VAL A N 1
ATOM 847 C CA . VAL A 1 103 ? -4.111 10.905 11.940 1.00 91.69 103 VAL A CA 1
ATOM 848 C C . VAL A 1 103 ? -4.057 10.054 13.217 1.00 91.69 103 VAL A C 1
ATOM 850 O O . VAL A 1 103 ? -3.460 8.980 13.208 1.00 91.69 103 VAL A O 1
ATOM 853 N N . GLY A 1 104 ? -4.658 10.510 14.322 1.00 94.00 104 GLY A N 1
ATOM 854 C CA . GLY A 1 104 ? -4.649 9.809 15.613 1.00 94.00 104 GLY A CA 1
ATOM 855 C C . GLY A 1 104 ? -5.284 8.410 15.549 1.00 94.00 104 GLY A C 1
ATOM 856 O O . GLY A 1 104 ? -4.566 7.423 15.741 1.00 94.00 104 GLY A O 1
ATOM 857 N N . PRO A 1 105 ? -6.594 8.308 15.255 1.00 93.56 105 PRO A N 1
ATOM 858 C CA . PRO A 1 105 ? -7.285 7.040 15.014 1.00 93.56 105 PRO A CA 1
ATOM 859 C C . PRO A 1 105 ? -6.581 6.138 13.994 1.00 93.56 105 PRO A C 1
ATOM 861 O O . PRO A 1 105 ? -6.356 4.961 14.270 1.00 93.56 105 PRO A O 1
ATOM 864 N N . ILE A 1 106 ? -6.148 6.695 12.861 1.00 96.44 106 ILE A N 1
ATOM 865 C CA . ILE A 1 106 ? -5.517 5.923 11.782 1.00 96.44 106 ILE A CA 1
ATOM 866 C C . ILE A 1 106 ? -4.155 5.358 12.195 1.00 96.44 106 ILE A C 1
ATOM 868 O O . ILE A 1 106 ? -3.848 4.192 11.937 1.00 96.44 106 ILE A O 1
ATOM 872 N N . LYS A 1 107 ? -3.334 6.151 12.892 1.00 96.75 107 LYS A N 1
ATOM 873 C CA . LYS A 1 107 ? -2.063 5.681 13.458 1.00 96.75 107 LYS A CA 1
ATOM 874 C C . LYS A 1 107 ? -2.300 4.551 14.457 1.00 96.75 107 LYS A C 1
ATOM 876 O O . LYS A 1 107 ? -1.563 3.569 14.423 1.00 96.75 107 LYS A O 1
ATOM 881 N N . LYS A 1 108 ? -3.291 4.700 15.341 1.00 96.56 108 LYS A N 1
ATOM 882 C CA . LYS A 1 108 ? -3.637 3.677 16.333 1.00 96.56 108 LYS A CA 1
ATOM 883 C C . LYS A 1 108 ? -4.057 2.375 15.646 1.00 96.56 108 LYS A C 1
ATOM 885 O O . LYS A 1 108 ? -3.505 1.333 15.974 1.00 96.56 108 LYS A O 1
ATOM 890 N N . LYS A 1 109 ? -4.923 2.454 14.632 1.00 95.56 109 LYS A N 1
ATOM 891 C CA . LYS A 1 109 ? -5.368 1.295 13.845 1.00 95.56 109 LYS A CA 1
ATOM 892 C C . LYS A 1 109 ? -4.210 0.566 13.157 1.00 95.56 109 LYS A C 1
ATOM 894 O O . LYS A 1 109 ? -4.152 -0.658 13.200 1.00 95.56 109 LYS A O 1
ATOM 899 N N . LEU A 1 110 ? -3.264 1.302 12.565 1.00 97.75 110 LEU A N 1
ATOM 900 C CA . LEU A 1 110 ? -2.079 0.695 11.951 1.00 9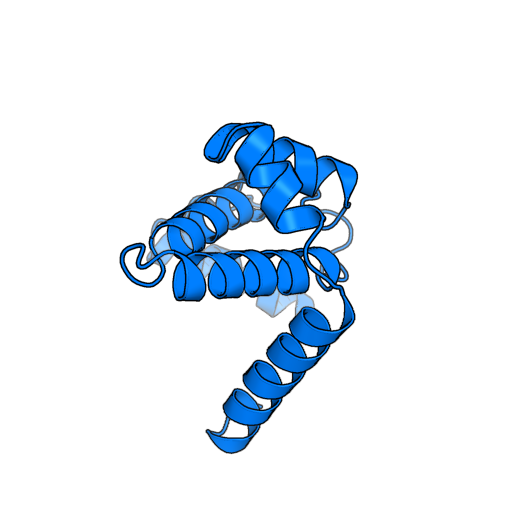7.75 110 LEU A CA 1
ATOM 901 C C . LEU A 1 110 ? -1.226 -0.067 12.981 1.00 97.75 110 LEU A C 1
ATOM 903 O O . LEU A 1 110 ? -0.756 -1.164 12.682 1.00 97.75 110 LEU A O 1
ATOM 907 N N . ILE A 1 111 ? -1.045 0.494 14.183 1.00 97.88 111 ILE A N 1
ATOM 908 C CA . ILE A 1 111 ? -0.315 -0.166 15.278 1.00 97.88 111 ILE A CA 1
ATOM 909 C C . ILE A 1 111 ? -1.050 -1.437 15.706 1.00 97.88 111 ILE A C 1
ATOM 911 O O . ILE A 1 111 ? -0.448 -2.500 15.697 1.00 97.88 111 ILE A O 1
ATOM 915 N N . GLU A 1 112 ? -2.354 -1.356 15.973 1.00 97.31 112 GLU A N 1
ATOM 916 C CA . GLU A 1 112 ? -3.165 -2.509 16.389 1.00 97.31 112 GLU A CA 1
ATOM 917 C C . GLU A 1 112 ? -3.140 -3.647 15.360 1.00 97.31 112 GLU A C 1
ATOM 919 O O . GLU A 1 112 ? -2.973 -4.805 15.731 1.00 97.31 112 GLU A O 1
ATOM 924 N N . ASN A 1 113 ? -3.254 -3.329 14.065 1.00 96.06 113 ASN A N 1
ATOM 925 C CA . ASN A 1 113 ? -3.150 -4.326 12.996 1.00 96.06 113 ASN A CA 1
ATOM 926 C C . ASN A 1 113 ? -1.756 -4.982 12.963 1.00 96.06 113 ASN A C 1
ATOM 928 O O . ASN A 1 113 ? -1.639 -6.177 12.702 1.00 96.06 113 ASN A O 1
ATOM 932 N N . THR A 1 114 ? -0.702 -4.203 13.224 1.00 97.12 114 THR A N 1
ATOM 933 C CA . THR A 1 114 ? 0.683 -4.700 13.241 1.00 97.12 114 THR A CA 1
ATOM 934 C C . THR A 1 114 ? 0.938 -5.584 14.462 1.00 97.12 114 THR A C 1
ATOM 936 O O . THR A 1 114 ? 1.487 -6.674 14.323 1.00 97.12 114 THR A O 1
ATOM 939 N N . ASP A 1 115 ? 0.497 -5.153 15.643 1.00 98.00 115 ASP A N 1
ATOM 940 C CA . ASP A 1 115 ? 0.622 -5.914 16.888 1.00 98.00 115 ASP A CA 1
ATOM 941 C C . ASP A 1 115 ? -0.163 -7.228 16.812 1.00 98.00 115 ASP A C 1
ATOM 943 O O . ASP A 1 115 ? 0.330 -8.265 17.257 1.00 98.00 115 ASP A O 1
ATOM 947 N N . LEU A 1 116 ? -1.351 -7.209 16.191 1.00 97.62 116 LEU A N 1
ATOM 948 C CA . LEU A 1 116 ? -2.122 -8.422 15.928 1.00 97.62 116 LEU A CA 1
ATOM 949 C C . LEU A 1 116 ? -1.318 -9.411 15.077 1.00 97.62 116 LEU A C 1
ATOM 951 O O . LEU A 1 116 ? -1.192 -10.568 15.471 1.00 97.62 116 LEU A O 1
ATOM 955 N N . ALA A 1 117 ? -0.708 -8.955 13.977 1.00 97.81 117 ALA A N 1
ATOM 956 C CA . ALA A 1 117 ? 0.113 -9.814 13.123 1.00 97.81 117 ALA A CA 1
ATOM 957 C C . ALA A 1 117 ? 1.276 -10.466 13.896 1.00 97.81 117 ALA A C 1
ATOM 959 O O . ALA A 1 117 ? 1.514 -11.665 13.748 1.00 97.81 117 ALA A O 1
ATOM 960 N N . PHE A 1 118 ? 1.961 -9.717 14.770 1.00 97.88 118 PHE A N 1
ATOM 961 C CA . PHE A 1 118 ? 2.990 -10.284 15.653 1.00 97.88 118 PHE A CA 1
ATOM 962 C C . PHE A 1 118 ? 2.408 -11.287 16.654 1.00 97.88 118 PHE A C 1
ATOM 964 O O . PHE A 1 118 ? 2.992 -12.348 16.872 1.00 97.88 118 PHE A O 1
ATOM 971 N N . SER A 1 119 ? 1.246 -10.992 17.241 1.00 97.88 119 SER A N 1
ATOM 972 C CA . SER A 1 119 ? 0.584 -11.904 18.181 1.00 97.88 119 SER A CA 1
ATOM 973 C C . SER A 1 119 ? 0.125 -13.216 17.526 1.00 97.88 119 SER A C 1
ATOM 975 O O . SER A 1 119 ? 0.079 -14.246 18.197 1.00 97.88 119 SER A O 1
ATOM 977 N N . GLU A 1 120 ? -0.140 -13.197 16.216 1.00 97.69 120 GLU A N 1
ATOM 978 C CA . GLU A 1 120 ? -0.484 -14.366 15.395 1.00 97.69 120 GLU A CA 1
ATOM 979 C C . GLU A 1 120 ? 0.741 -15.088 14.799 1.00 97.69 120 GLU A C 1
ATOM 981 O O . GLU A 1 120 ? 0.591 -16.112 14.132 1.00 97.69 120 GLU A O 1
ATOM 986 N N . GLY A 1 121 ? 1.960 -14.609 15.076 1.00 97.50 121 GLY A N 1
ATOM 987 C CA . GLY A 1 121 ? 3.206 -15.300 14.736 1.00 97.50 121 GLY A CA 1
ATOM 988 C C . GLY A 1 121 ? 3.951 -14.777 13.507 1.00 97.50 121 GLY A C 1
ATOM 989 O O . GLY A 1 121 ? 4.859 -15.463 13.037 1.00 97.50 121 GLY A O 1
ATOM 990 N N . ALA A 1 122 ? 3.619 -13.592 12.982 1.00 96.81 122 ALA A N 1
ATOM 991 C CA . ALA A 1 122 ? 4.485 -12.912 12.014 1.00 96.81 122 ALA A CA 1
ATOM 992 C C . ALA A 1 122 ? 5.822 -12.506 12.673 1.00 96.81 122 ALA A C 1
ATOM 994 O O . ALA A 1 122 ? 5.831 -12.065 13.824 1.00 96.81 122 ALA A O 1
ATOM 995 N N . PHE A 1 123 ? 6.943 -12.655 11.954 1.00 81.06 123 PHE A N 1
ATOM 996 C CA . PHE A 1 123 ? 8.302 -12.351 12.428 1.00 81.06 123 PHE A CA 1
ATOM 997 C C . PHE A 1 123 ? 9.188 -11.751 11.332 1.00 81.06 123 PHE A C 1
ATOM 999 O O . PHE A 1 123 ? 8.983 -12.090 10.144 1.00 81.06 123 PHE A O 1
#

Organism: NCBI:txid303347

Secondary structure (DSSP, 8-state):
-HHHHHHHHHHHHHHHHT----SSPPTTSSP--HHHHHHHHHHHHHHHHHTPPTTHHHHHHHHHHHHHHHTS---TTSHHHHHHHHHHHHHHHHHHHHHHS-HHHHHHHHHHHHHHHHHTT--

InterPro domains:
  IPR051924 Glutathione S-transferase Kappa/NadH [PTHR42943] (2-123)

Foldseek 3Di:
DVVVVVLVVVVVVCVVVVPQFDNDAQPPPPDDQVLVLLLLLLVQVVCVVVVHDHCPVSVVLVVQVCCCCGRVSQPCSDPVSVLVSSCVVPNNVVSCSSNVPDSPVSVVSSVVVVVVCVVVPDD

Sequence (123 aa):
DKDKWIDTERLRWASHFGIPITQEMPPNFPPLTLHVMRTLCALEHLDAQSGTPRQERLVRALDHLFARYWVDRVPTHQPEVLKAELTKIFGTEQTEQILEEPVGPIKKKLIENTDLAFSEGAF

pLDDT: mean 94.21, std 5.48, range [71.19, 98.5]